Protein AF-A0A7W4E0E9-F1 (afdb_monomer)

Structure (mmCIF, N/CA/C/O backbone):
data_AF-A0A7W4E0E9-F1
#
_entry.id   AF-A0A7W4E0E9-F1
#
loop_
_atom_site.group_PDB
_atom_site.id
_atom_site.type_symbol
_atom_site.label_atom_id
_atom_site.label_alt_id
_atom_site.label_comp_id
_atom_site.label_asym_id
_atom_site.label_entity_id
_atom_site.label_seq_id
_atom_site.pdbx_PDB_ins_code
_atom_site.Cartn_x
_atom_site.Cartn_y
_atom_site.Cartn_z
_atom_site.occupancy
_atom_site.B_iso_or_equiv
_atom_site.auth_seq_id
_atom_site.auth_comp_id
_atom_site.auth_asym_id
_atom_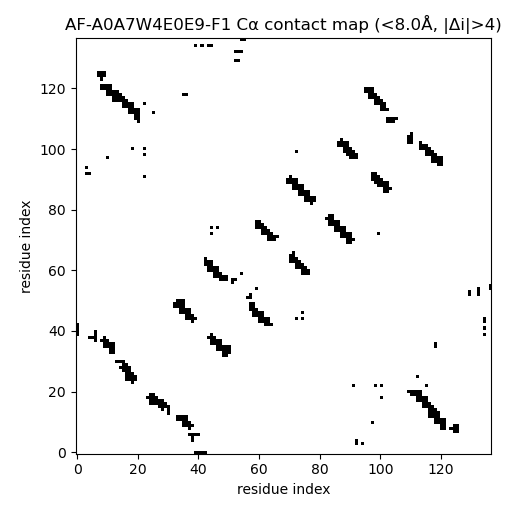site.auth_atom_id
_atom_site.pdbx_PDB_model_num
ATOM 1 N N . MET A 1 1 ? -11.026 -8.812 -3.693 1.00 88.19 1 MET A N 1
ATOM 2 C CA . MET A 1 1 ? -10.643 -7.574 -2.978 1.00 88.19 1 MET A CA 1
ATOM 3 C C . MET A 1 1 ? -11.835 -7.092 -2.145 1.00 88.19 1 MET A C 1
ATOM 5 O O . MET A 1 1 ? -12.952 -7.300 -2.615 1.00 88.19 1 MET A O 1
ATOM 9 N N . PRO A 1 2 ? -11.654 -6.531 -0.932 1.00 88.44 2 PRO A N 1
ATOM 10 C CA . PRO A 1 2 ? -12.729 -5.861 -0.188 1.00 88.44 2 PRO A CA 1
ATOM 11 C C . PRO A 1 2 ? -13.307 -4.683 -0.982 1.00 88.44 2 PRO A C 1
ATOM 13 O O . PRO A 1 2 ? -12.592 -4.089 -1.787 1.00 88.44 2 PRO A O 1
ATOM 16 N N . LYS A 1 3 ? -14.584 -4.343 -0.765 1.00 90.31 3 LYS A N 1
ATOM 17 C CA . LYS A 1 3 ? -15.264 -3.256 -1.504 1.00 90.31 3 LYS A CA 1
ATOM 18 C C . LYS A 1 3 ? -14.696 -1.875 -1.173 1.00 90.31 3 LYS A C 1
ATOM 20 O O . LYS A 1 3 ? -14.856 -0.943 -1.949 1.00 90.31 3 LYS A O 1
ATOM 25 N N . GLU A 1 4 ? -14.056 -1.762 -0.019 1.00 93.00 4 GLU A N 1
ATOM 26 C CA . GLU A 1 4 ? -13.428 -0.560 0.513 1.00 93.00 4 GLU A CA 1
ATOM 27 C C . GLU A 1 4 ? -12.123 -0.210 -0.226 1.00 93.00 4 GLU A C 1
ATOM 29 O O . GLU A 1 4 ? -11.665 0.927 -0.159 1.00 93.00 4 GLU A O 1
ATOM 34 N N . ILE A 1 5 ? -11.524 -1.169 -0.946 1.00 95.75 5 ILE A N 1
ATOM 35 C CA . ILE A 1 5 ? -10.318 -0.958 -1.755 1.00 95.75 5 ILE A CA 1
ATOM 36 C C . ILE A 1 5 ? -10.715 -0.940 -3.232 1.00 95.75 5 ILE A C 1
ATOM 38 O O . ILE A 1 5 ? -11.091 -1.964 -3.804 1.00 95.75 5 ILE A O 1
ATOM 42 N N . ASP A 1 6 ? -10.598 0.226 -3.859 1.00 96.00 6 ASP A N 1
ATOM 43 C CA . ASP A 1 6 ? -10.942 0.434 -5.261 1.00 96.00 6 ASP A CA 1
ATOM 44 C C . ASP A 1 6 ? -9.716 0.209 -6.148 1.00 96.00 6 ASP A C 1
ATOM 46 O O . ASP A 1 6 ? -8.772 0.999 -6.164 1.00 96.00 6 ASP A O 1
ATOM 50 N N . THR A 1 7 ? -9.737 -0.877 -6.916 1.00 95.19 7 THR A N 1
ATOM 51 C CA . THR A 1 7 ? -8.619 -1.282 -7.780 1.00 95.19 7 THR A CA 1
ATOM 52 C C . THR A 1 7 ? -8.459 -0.412 -9.029 1.00 95.19 7 THR A C 1
ATOM 54 O O . THR A 1 7 ? -7.528 -0.630 -9.799 1.00 95.19 7 THR A O 1
ATOM 57 N N . ASN A 1 8 ? -9.363 0.546 -9.266 1.00 95.50 8 ASN A N 1
ATOM 58 C CA . ASN A 1 8 ? -9.267 1.485 -10.388 1.00 95.50 8 ASN A CA 1
ATOM 59 C C . ASN A 1 8 ? -8.488 2.758 -10.036 1.00 95.50 8 ASN A C 1
ATOM 61 O O . ASN A 1 8 ? -8.349 3.629 -10.891 1.00 95.50 8 ASN A O 1
ATOM 65 N N . TYR A 1 9 ? -8.007 2.883 -8.798 1.00 96.12 9 TYR A N 1
ATOM 66 C CA . TYR A 1 9 ? -7.293 4.058 -8.311 1.00 96.12 9 TYR A CA 1
ATOM 67 C C . TYR A 1 9 ? -5.914 3.689 -7.773 1.00 96.12 9 TYR A C 1
ATOM 69 O O . TYR A 1 9 ? -5.670 2.577 -7.297 1.00 96.12 9 TYR A O 1
ATOM 77 N N . ILE A 1 10 ? -5.015 4.664 -7.839 1.00 95.25 10 ILE A N 1
ATOM 78 C CA . ILE A 1 10 ? -3.748 4.648 -7.112 1.00 95.25 10 ILE A CA 1
ATOM 79 C C . ILE A 1 10 ? -3.986 5.295 -5.748 1.00 95.25 10 ILE A C 1
ATOM 81 O O . ILE A 1 10 ? -4.862 6.150 -5.607 1.00 95.25 10 ILE A O 1
ATOM 85 N N . TYR A 1 11 ? -3.218 4.895 -4.743 1.00 96.25 11 TYR A N 1
ATOM 86 C CA . TYR A 1 11 ? -3.213 5.561 -3.450 1.00 96.25 11 TYR A CA 1
ATOM 87 C C . TYR A 1 11 ? -1.846 6.205 -3.202 1.00 96.25 11 TYR A C 1
ATOM 89 O O . TYR A 1 11 ? -0.817 5.527 -3.265 1.00 96.25 11 TYR A O 1
ATOM 97 N N . ASP A 1 12 ? -1.849 7.501 -2.910 1.00 95.12 12 ASP A N 1
ATOM 98 C CA . ASP A 1 12 ? -0.677 8.355 -2.726 1.00 95.12 12 ASP A CA 1
ATOM 99 C C . ASP A 1 12 ? -0.208 8.313 -1.272 1.00 95.12 12 ASP A C 1
ATOM 101 O O . ASP A 1 12 ? -1.015 8.482 -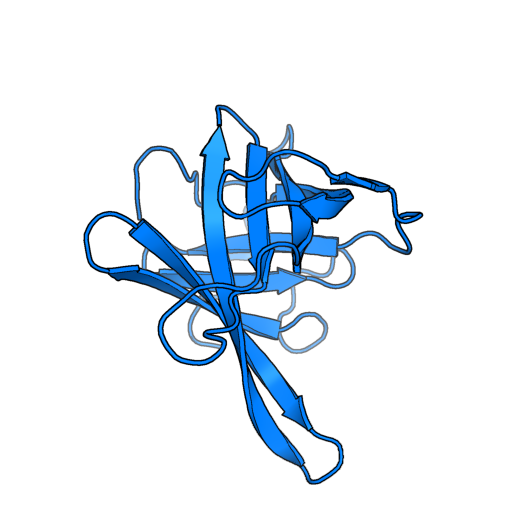0.358 1.00 95.12 12 ASP A O 1
ATOM 105 N N . LEU A 1 13 ? 1.087 8.120 -1.023 1.00 94.12 13 LEU A N 1
ATOM 106 C CA . LEU A 1 13 ? 1.643 8.204 0.326 1.00 94.12 13 LEU A CA 1
ATOM 107 C C . LEU A 1 13 ? 1.570 9.652 0.829 1.00 94.12 13 LEU A C 1
ATOM 109 O O . LEU A 1 13 ? 2.299 10.520 0.354 1.00 94.12 13 LEU A O 1
ATOM 113 N N . VAL A 1 14 ? 0.733 9.894 1.836 1.00 93.50 14 VAL A N 1
ATOM 114 C CA . VAL A 1 14 ? 0.515 11.227 2.422 1.00 93.50 14 VAL A CA 1
ATOM 115 C C . VAL A 1 14 ? 1.170 11.396 3.791 1.00 93.50 14 VAL A C 1
ATOM 117 O O . VAL A 1 14 ? 1.421 12.522 4.214 1.00 93.50 14 VAL A O 1
ATOM 120 N N . ALA A 1 15 ? 1.473 10.301 4.496 1.00 91.94 15 ALA A N 1
ATOM 121 C CA . ALA A 1 15 ? 2.180 10.366 5.772 1.00 91.94 15 ALA A CA 1
ATOM 122 C C . ALA A 1 15 ? 2.994 9.103 6.073 1.00 91.94 15 ALA A C 1
ATOM 124 O O . ALA A 1 15 ? 2.608 7.982 5.737 1.00 91.94 15 ALA A O 1
ATOM 125 N N . VAL A 1 16 ? 4.100 9.301 6.792 1.00 91.88 16 VAL A N 1
ATOM 126 C CA . VAL A 1 16 ? 4.908 8.245 7.409 1.00 91.88 16 VAL A CA 1
ATOM 127 C C . VAL A 1 16 ? 5.089 8.583 8.886 1.00 91.88 16 VAL A C 1
ATOM 129 O O . VAL A 1 16 ? 5.137 9.748 9.294 1.00 91.88 16 VAL A O 1
ATOM 132 N N . GLY A 1 17 ? 5.150 7.563 9.726 1.00 91.25 17 GLY A N 1
ATOM 133 C CA . GLY A 1 17 ? 5.391 7.736 11.149 1.00 91.25 17 GLY A CA 1
ATOM 134 C C . GLY A 1 17 ? 5.389 6.410 11.876 1.00 91.25 17 GLY A C 1
ATOM 135 O O . GLY A 1 17 ? 5.552 5.354 11.271 1.00 91.25 17 GLY A O 1
ATOM 136 N N . TYR A 1 18 ? 5.176 6.467 13.179 1.00 91.38 18 TYR A N 1
ATOM 137 C CA . TYR A 1 18 ? 4.950 5.290 13.999 1.00 91.38 18 TYR A CA 1
ATOM 138 C C . TYR A 1 18 ? 3.503 5.266 14.478 1.00 91.38 18 TYR A C 1
ATOM 140 O O . TYR A 1 18 ? 2.885 6.316 14.678 1.00 91.38 18 TYR A O 1
ATOM 148 N N . CYS A 1 19 ? 2.963 4.063 14.636 1.00 92.06 19 CYS A N 1
ATOM 149 C CA . CYS A 1 19 ? 1.656 3.858 15.238 1.00 92.06 19 CYS A CA 1
ATOM 150 C C . CYS A 1 19 ? 1.627 2.616 16.127 1.00 92.06 19 CYS A C 1
ATOM 152 O O . CYS A 1 19 ? 2.437 1.685 15.977 1.00 92.06 19 CYS A O 1
ATOM 154 N N . ASP A 1 20 ? 0.661 2.600 17.034 1.00 91.31 20 ASP A N 1
ATOM 155 C CA . ASP A 1 20 ? 0.387 1.458 17.886 1.00 91.31 20 ASP A CA 1
ATOM 156 C C . ASP A 1 20 ? -0.328 0.321 17.121 1.00 91.31 20 ASP A C 1
ATOM 158 O O . ASP A 1 20 ? -0.513 0.356 15.902 1.00 91.31 20 ASP A O 1
ATOM 162 N N . LYS A 1 21 ? -0.724 -0.741 17.826 1.00 89.31 21 LYS A N 1
ATOM 163 C CA . LYS A 1 21 ? -1.458 -1.878 17.235 1.00 89.31 21 LYS A CA 1
ATOM 164 C C . LYS A 1 21 ? -2.858 -1.524 16.700 1.00 89.31 21 LYS A C 1
ATOM 166 O O . LYS A 1 21 ? -3.401 -2.300 15.913 1.00 89.31 21 LYS A O 1
ATOM 171 N N . ASN A 1 22 ? -3.429 -0.402 17.132 1.00 90.69 22 ASN A N 1
ATOM 172 C CA . ASN A 1 22 ? -4.746 0.099 16.746 1.00 90.69 22 ASN A CA 1
ATOM 173 C C . ASN A 1 22 ? -4.665 1.153 15.626 1.00 90.69 22 ASN A C 1
ATOM 175 O O . ASN A 1 22 ? -5.700 1.676 15.214 1.00 90.69 22 ASN A O 1
ATOM 179 N N . PHE A 1 23 ? -3.460 1.400 15.092 1.00 92.25 23 PHE A N 1
ATOM 180 C CA . PHE A 1 23 ? -3.149 2.448 14.115 1.00 92.25 23 PHE A CA 1
ATOM 181 C C . PHE A 1 23 ? -3.220 3.875 14.682 1.00 92.25 23 PHE A C 1
ATOM 183 O O . PHE A 1 23 ? -3.242 4.840 13.917 1.00 92.25 23 PHE A O 1
ATOM 190 N N . GLU A 1 24 ? -3.183 4.035 16.005 1.00 91.62 24 GLU A N 1
ATOM 191 C CA . GLU A 1 24 ? -3.072 5.347 16.637 1.00 91.62 24 GLU A CA 1
ATOM 192 C C . GLU A 1 24 ? -1.648 5.875 16.478 1.00 91.62 24 GLU A C 1
ATOM 194 O O . GLU A 1 24 ? -0.666 5.186 16.771 1.00 91.62 24 GLU A O 1
ATOM 199 N N . ARG A 1 25 ? -1.522 7.098 15.961 1.00 89.31 25 ARG A N 1
ATOM 200 C CA . ARG A 1 25 ? -0.230 7.700 15.627 1.00 89.31 25 ARG A CA 1
ATOM 201 C C . ARG A 1 25 ? 0.523 8.072 16.902 1.00 89.31 25 ARG A C 1
ATOM 203 O O . ARG A 1 25 ? 0.013 8.813 17.733 1.00 89.31 25 ARG A O 1
ATOM 210 N N . THR A 1 26 ? 1.755 7.592 17.024 1.00 88.50 26 THR A N 1
ATOM 211 C CA . THR A 1 26 ? 2.601 7.803 18.208 1.00 88.50 26 THR A CA 1
ATOM 212 C C . THR A 1 26 ? 3.727 8.796 17.946 1.00 88.50 26 THR A C 1
ATOM 214 O O . THR A 1 26 ? 4.077 9.575 18.829 1.00 88.50 26 THR A O 1
ATOM 217 N N . ARG A 1 27 ? 4.306 8.784 16.737 1.00 85.12 27 ARG A N 1
ATOM 218 C CA . ARG A 1 27 ? 5.396 9.685 16.328 1.00 85.12 27 ARG A CA 1
ATOM 219 C C . ARG A 1 27 ? 5.297 10.037 14.851 1.00 85.12 27 ARG A C 1
ATOM 221 O O . ARG A 1 27 ? 4.933 9.195 14.027 1.00 85.12 27 ARG A O 1
ATOM 228 N N . GLU A 1 28 ? 5.666 11.264 14.508 1.00 82.00 28 GLU A N 1
ATOM 229 C CA . GLU A 1 28 ? 5.802 11.684 13.115 1.00 82.00 28 GLU A CA 1
ATOM 230 C C . GLU A 1 28 ? 7.180 11.321 12.555 1.00 82.00 28 GLU A C 1
ATOM 232 O O . GLU A 1 28 ? 8.174 11.252 13.279 1.00 82.00 28 GLU A O 1
ATOM 237 N N . SER A 1 29 ? 7.236 11.090 11.247 1.00 80.69 29 SER A N 1
ATOM 238 C CA . SER A 1 29 ? 8.478 10.984 10.493 1.00 80.69 29 SER A CA 1
ATOM 239 C C . SER A 1 29 ? 8.345 11.869 9.253 1.00 80.69 29 SER A C 1
ATOM 241 O O . SER A 1 29 ? 7.285 11.847 8.621 1.00 80.69 29 SER A O 1
ATOM 243 N N . PRO A 1 30 ? 9.367 12.670 8.905 1.00 72.06 30 PRO A N 1
ATOM 244 C CA . PRO A 1 30 ? 9.325 13.455 7.681 1.00 72.06 30 PRO A CA 1
ATOM 245 C C . PRO A 1 30 ? 9.188 12.516 6.477 1.00 72.06 30 PRO A C 1
ATOM 247 O O . PRO A 1 30 ? 9.941 11.551 6.334 1.00 72.06 30 PRO A O 1
ATOM 250 N N . VAL A 1 31 ? 8.200 12.786 5.624 1.00 64.56 31 VAL A N 1
ATOM 251 C CA . VAL A 1 31 ? 7.965 12.006 4.406 1.00 64.56 31 VAL A CA 1
ATOM 252 C C . VAL A 1 31 ? 9.070 12.330 3.406 1.00 64.56 31 VAL A C 1
ATOM 254 O O . VAL A 1 31 ? 9.238 13.480 3.009 1.00 64.56 31 VAL A O 1
ATOM 257 N N . LEU A 1 32 ? 9.828 11.318 2.990 1.00 56.66 32 LEU A N 1
ATOM 258 C CA . LEU A 1 32 ? 10.828 11.445 1.933 1.00 56.66 32 LEU A CA 1
ATOM 259 C C . LEU A 1 32 ? 10.332 10.695 0.697 1.00 56.66 32 LEU A C 1
ATOM 261 O O . LEU A 1 32 ? 10.485 9.483 0.634 1.00 56.66 32 LEU A O 1
ATOM 265 N N . GLY A 1 33 ? 9.769 11.411 -0.280 1.00 65.00 33 GLY A N 1
ATOM 266 C CA . GLY A 1 33 ? 9.477 10.889 -1.623 1.00 65.00 33 GLY A CA 1
ATOM 267 C C . GLY A 1 33 ? 8.008 10.556 -1.911 1.00 65.00 33 GLY A C 1
ATOM 268 O O . GLY A 1 33 ? 7.210 10.319 -1.007 1.00 65.00 33 GLY A O 1
ATOM 269 N N . ALA A 1 34 ? 7.667 10.548 -3.203 1.00 64.69 34 ALA A N 1
ATOM 270 C CA . ALA A 1 34 ? 6.342 10.205 -3.709 1.00 64.69 34 ALA A CA 1
ATOM 271 C C . ALA A 1 34 ? 6.238 8.690 -3.925 1.00 64.69 34 ALA A C 1
ATOM 273 O O . ALA A 1 34 ? 6.651 8.172 -4.960 1.00 64.69 34 ALA A O 1
ATOM 274 N N . TYR A 1 35 ? 5.706 7.985 -2.930 1.00 89.31 35 TYR A N 1
ATOM 275 C CA . TYR A 1 35 ? 5.410 6.559 -3.035 1.00 89.31 35 TYR A CA 1
ATOM 276 C C . TYR A 1 35 ? 3.923 6.345 -3.265 1.00 89.31 35 TYR A C 1
ATOM 278 O O . TYR A 1 35 ? 3.095 7.060 -2.709 1.00 89.31 35 TYR A O 1
ATOM 286 N N . TYR A 1 36 ? 3.592 5.315 -4.031 1.00 93.88 36 TYR A N 1
ATOM 287 C CA . TYR A 1 36 ? 2.215 4.971 -4.338 1.00 93.88 36 TYR A CA 1
ATOM 288 C C . TYR A 1 36 ? 1.958 3.486 -4.128 1.00 93.88 36 TYR A C 1
ATOM 290 O O . TYR A 1 36 ? 2.881 2.666 -4.167 1.00 93.88 36 TYR A O 1
ATOM 298 N N . ILE A 1 37 ? 0.694 3.127 -3.943 1.00 95.06 37 ILE A N 1
ATOM 299 C CA . ILE A 1 37 ? 0.255 1.735 -3.906 1.00 95.06 37 ILE A CA 1
ATOM 300 C C . ILE A 1 37 ? -0.944 1.527 -4.829 1.00 95.06 37 ILE A C 1
ATOM 302 O O . ILE A 1 37 ? -1.853 2.351 -4.899 1.00 95.06 37 ILE A O 1
ATOM 306 N N . GLN A 1 38 ? -0.924 0.412 -5.551 1.00 95.19 38 GLN A N 1
ATOM 307 C CA . GLN A 1 38 ? -1.988 -0.028 -6.445 1.00 95.19 38 GLN A CA 1
ATOM 308 C C . GLN A 1 38 ? -2.401 -1.452 -6.072 1.00 95.19 38 GLN A C 1
ATOM 310 O O . GLN A 1 38 ? -1.549 -2.313 -5.837 1.00 95.19 38 GLN A O 1
ATOM 315 N N . PHE A 1 39 ? -3.707 -1.704 -6.064 1.00 95.50 39 PHE A N 1
ATOM 316 C CA . PHE A 1 39 ? -4.292 -3.015 -5.801 1.00 95.50 39 PHE A CA 1
ATOM 317 C C . PHE A 1 39 ? -4.894 -3.597 -7.075 1.00 95.50 39 PHE A C 1
ATOM 319 O O . PHE A 1 39 ? -5.516 -2.883 -7.857 1.00 95.50 39 PHE A O 1
ATOM 326 N N . TYR A 1 40 ? -4.753 -4.907 -7.250 1.00 94.31 40 TYR A N 1
ATOM 327 C CA . TYR A 1 40 ? -5.332 -5.650 -8.364 1.00 94.31 40 TYR A CA 1
ATOM 328 C C . TYR A 1 40 ? -6.395 -6.626 -7.852 1.00 94.31 40 TYR A C 1
ATOM 330 O O . TYR A 1 40 ? -6.311 -7.142 -6.737 1.00 94.31 40 TYR A O 1
ATOM 338 N N . ASN A 1 41 ? -7.402 -6.924 -8.678 1.00 92.50 41 ASN A N 1
ATOM 339 C CA . ASN A 1 41 ? -8.534 -7.774 -8.283 1.00 92.50 41 ASN A CA 1
ATOM 340 C C . ASN A 1 41 ? -8.130 -9.190 -7.841 1.00 92.50 41 ASN A C 1
ATOM 342 O O . ASN A 1 41 ? -8.802 -9.778 -6.991 1.00 92.50 41 ASN A O 1
ATOM 346 N N . ASN A 1 42 ? -7.016 -9.703 -8.367 1.00 92.62 42 ASN A N 1
ATOM 347 C CA . ASN A 1 42 ? -6.450 -11.007 -8.018 1.00 92.62 42 ASN A CA 1
ATOM 348 C C . ASN A 1 42 ? -5.688 -11.020 -6.676 1.00 92.62 42 ASN A C 1
ATOM 350 O O . ASN A 1 42 ? -5.139 -12.051 -6.304 1.00 92.62 42 ASN A O 1
ATOM 354 N N . GLY A 1 43 ? -5.643 -9.899 -5.949 1.00 94.25 43 GLY A N 1
ATOM 355 C CA . GLY A 1 43 ? -4.913 -9.781 -4.687 1.00 94.25 43 GLY A CA 1
ATOM 356 C C . GLY A 1 43 ? -3.451 -9.369 -4.849 1.00 94.25 43 GLY A C 1
ATOM 357 O O . GLY A 1 43 ? -2.789 -9.142 -3.841 1.00 94.25 43 GLY A O 1
ATOM 358 N N . ALA A 1 44 ? -2.937 -9.212 -6.071 1.00 95.31 44 ALA A N 1
ATOM 359 C CA . ALA A 1 44 ? -1.623 -8.613 -6.258 1.00 95.31 44 ALA A CA 1
ATOM 360 C C . ALA A 1 44 ? -1.635 -7.144 -5.814 1.00 95.31 44 ALA A C 1
ATOM 362 O O . ALA A 1 44 ? -2.641 -6.432 -5.918 1.00 95.31 44 ALA A O 1
ATOM 363 N N . VAL A 1 45 ? -0.490 -6.693 -5.321 1.00 95.75 45 VAL A N 1
ATOM 364 C CA . VAL A 1 45 ? -0.260 -5.322 -4.878 1.00 95.75 45 VAL A CA 1
ATOM 365 C C . VAL A 1 45 ? 1.021 -4.826 -5.522 1.00 95.75 45 VAL A C 1
ATOM 367 O O . VAL A 1 45 ? 2.019 -5.546 -5.573 1.00 95.75 45 VAL A O 1
ATOM 370 N N . ARG A 1 46 ? 1.015 -3.582 -5.990 1.00 94.19 46 ARG A N 1
ATOM 371 C CA . ARG A 1 46 ? 2.208 -2.922 -6.513 1.00 94.19 46 ARG A CA 1
ATOM 372 C C . ARG A 1 46 ? 2.537 -1.706 -5.666 1.00 94.19 46 ARG A C 1
ATOM 374 O O . ARG A 1 46 ? 1.710 -0.818 -5.501 1.00 94.19 46 ARG A O 1
ATOM 381 N N . PHE A 1 47 ? 3.763 -1.673 -5.160 1.00 93.88 47 PHE A N 1
ATOM 382 C CA . PHE A 1 47 ? 4.350 -0.521 -4.483 1.00 93.88 47 PHE A CA 1
ATOM 383 C C . PHE A 1 47 ? 5.174 0.252 -5.501 1.00 93.88 47 PHE A C 1
ATOM 385 O O . PHE A 1 47 ? 6.124 -0.307 -6.032 1.00 93.88 47 PHE A O 1
ATOM 392 N N . ILE A 1 48 ? 4.839 1.501 -5.785 1.00 92.38 48 ILE A N 1
ATOM 393 C CA . ILE A 1 48 ? 5.419 2.300 -6.868 1.00 92.38 48 ILE A CA 1
ATOM 394 C C . ILE A 1 48 ? 6.293 3.396 -6.240 1.00 92.38 48 ILE A C 1
ATOM 396 O O . ILE A 1 48 ? 5.819 4.147 -5.393 1.00 92.38 48 ILE A O 1
ATOM 400 N N . ASN A 1 49 ? 7.574 3.478 -6.619 1.00 85.94 49 ASN A N 1
ATOM 401 C CA . ASN A 1 49 ? 8.541 4.399 -5.989 1.00 85.94 49 ASN A CA 1
ATOM 402 C C . ASN A 1 49 ? 8.480 5.835 -6.538 1.00 85.94 49 ASN A C 1
ATOM 404 O O . ASN A 1 49 ? 8.963 6.762 -5.901 1.00 85.94 49 ASN A O 1
ATOM 408 N N . TYR A 1 50 ? 7.981 5.977 -7.760 1.00 85.62 50 TYR A N 1
ATOM 409 C CA . TYR A 1 50 ? 7.701 7.211 -8.491 1.00 85.62 50 TYR A CA 1
ATOM 410 C C . TYR A 1 50 ? 6.728 6.831 -9.609 1.00 85.62 50 TYR A C 1
ATOM 412 O O . TYR A 1 50 ? 6.758 5.676 -10.044 1.00 85.62 50 TYR A O 1
ATOM 420 N N . LEU A 1 51 ? 5.868 7.758 -10.041 1.00 86.50 51 LEU A N 1
ATOM 421 C CA . LEU A 1 51 ? 4.725 7.497 -10.926 1.00 86.50 51 LEU A CA 1
ATOM 422 C C . LEU A 1 51 ? 5.158 7.033 -12.338 1.00 86.50 51 LEU A C 1
ATOM 424 O O . LEU A 1 51 ? 5.169 7.795 -13.297 1.00 86.50 51 LEU A O 1
ATOM 428 N N . GLU A 1 52 ? 5.548 5.766 -12.447 1.00 90.12 52 GLU A N 1
ATOM 429 C CA . GLU A 1 52 ? 6.016 5.096 -13.659 1.00 90.12 52 GLU A CA 1
ATOM 430 C C . GLU A 1 52 ? 5.178 3.823 -13.860 1.00 90.12 52 GLU A C 1
ATOM 432 O O . GLU A 1 52 ? 5.278 2.880 -13.062 1.00 90.12 52 GLU A O 1
ATOM 437 N N . PRO A 1 53 ? 4.330 3.773 -14.901 1.00 87.62 53 PRO A N 1
ATOM 438 C CA . PRO A 1 53 ? 3.421 2.658 -15.125 1.00 87.62 53 PRO A CA 1
ATOM 439 C C . PRO A 1 53 ? 4.116 1.347 -15.452 1.00 87.62 53 PRO A C 1
ATOM 441 O O . PRO A 1 53 ? 3.544 0.299 -15.164 1.00 87.62 53 PRO A O 1
ATOM 444 N N . ASN A 1 54 ? 5.317 1.368 -16.031 1.00 90.19 54 ASN A N 1
ATOM 445 C CA . ASN A 1 54 ? 6.008 0.146 -16.409 1.00 90.19 54 ASN A CA 1
ATOM 446 C C . ASN A 1 54 ? 6.598 -0.553 -15.167 1.00 90.19 54 ASN A C 1
ATOM 448 O O . ASN A 1 54 ? 7.520 -0.017 -14.539 1.00 90.19 54 ASN A O 1
ATOM 452 N N . PRO A 1 55 ? 6.109 -1.752 -14.807 1.00 86.69 55 PRO A N 1
ATOM 453 C CA . PRO A 1 55 ? 6.563 -2.451 -13.614 1.00 86.69 55 PRO A CA 1
ATOM 454 C C . PRO A 1 55 ? 8.009 -2.953 -13.691 1.00 86.69 55 PRO A C 1
ATOM 456 O O . PRO A 1 55 ? 8.645 -3.093 -12.650 1.00 86.69 55 PRO A O 1
ATOM 459 N N . GLU A 1 56 ? 8.565 -3.120 -14.893 1.00 87.44 56 GLU A N 1
ATOM 460 C CA . GLU A 1 56 ? 9.984 -3.453 -15.094 1.00 87.44 56 GLU A CA 1
ATOM 461 C C . GLU A 1 56 ? 10.917 -2.276 -14.768 1.00 87.44 56 GLU A C 1
ATOM 463 O O . GLU A 1 56 ? 12.117 -2.456 -14.569 1.00 87.44 56 GLU A O 1
ATOM 468 N N . LYS A 1 57 ? 10.383 -1.048 -14.720 1.00 88.25 57 LYS A N 1
ATOM 469 C CA . LYS A 1 57 ? 11.158 0.170 -14.440 1.00 88.25 57 LYS A CA 1
ATOM 470 C C . LYS A 1 57 ? 11.021 0.658 -13.003 1.00 88.25 57 LYS A C 1
ATOM 472 O O . LYS A 1 57 ? 11.952 1.263 -12.470 1.00 88.25 57 LYS A O 1
ATOM 477 N N . SER A 1 58 ? 9.858 0.451 -12.387 1.00 86.88 58 SER A N 1
ATOM 478 C CA . SER A 1 58 ? 9.569 0.987 -11.059 1.00 86.88 58 SER A CA 1
ATOM 479 C C . SER A 1 58 ? 8.632 0.103 -10.254 1.00 86.88 58 SER A C 1
ATOM 481 O O . SER A 1 58 ? 7.552 -0.303 -10.701 1.00 86.88 58 SER A O 1
ATOM 483 N N . GLY A 1 59 ? 9.019 -0.065 -8.994 1.00 87.38 59 GLY A N 1
ATOM 484 C CA . GLY A 1 59 ? 8.180 -0.594 -7.944 1.00 87.38 59 GLY A CA 1
ATOM 485 C C . GLY A 1 59 ? 8.571 -1.980 -7.456 1.00 87.38 59 GLY A C 1
ATOM 486 O O . GLY A 1 59 ? 9.581 -2.550 -7.849 1.00 87.38 59 GLY A O 1
ATOM 487 N N . ASN A 1 60 ? 7.775 -2.493 -6.526 1.00 90.88 60 ASN A N 1
ATOM 488 C CA . ASN A 1 60 ? 7.913 -3.822 -5.950 1.00 90.88 60 ASN A CA 1
ATOM 489 C C . ASN A 1 60 ? 6.560 -4.528 -5.967 1.00 90.88 60 ASN A C 1
ATOM 491 O O . ASN A 1 60 ? 5.510 -3.883 -5.874 1.00 90.88 60 ASN A O 1
ATOM 495 N N . ARG A 1 61 ? 6.608 -5.856 -6.031 1.00 93.31 61 ARG A N 1
ATOM 496 C CA . ARG A 1 61 ? 5.430 -6.718 -5.936 1.00 93.31 61 ARG A CA 1
ATOM 497 C C . ARG A 1 61 ? 5.033 -6.925 -4.485 1.00 93.31 61 ARG A C 1
ATOM 499 O O . ARG A 1 61 ? 5.841 -6.796 -3.563 1.00 93.31 61 ARG A O 1
ATOM 506 N N . GLY A 1 62 ? 3.785 -7.299 -4.302 1.00 95.38 62 GLY A N 1
ATOM 507 C CA . GLY A 1 62 ? 3.257 -7.750 -3.040 1.00 95.38 62 GLY A CA 1
ATOM 508 C C . GLY A 1 62 ? 1.949 -8.497 -3.211 1.00 95.38 62 GLY A C 1
ATOM 509 O O . GLY A 1 62 ? 1.411 -8.601 -4.314 1.00 95.38 62 GLY A O 1
ATOM 510 N N . ALA A 1 63 ? 1.443 -9.006 -2.098 1.00 96.56 63 ALA A N 1
ATOM 511 C CA . ALA A 1 63 ? 0.207 -9.764 -2.046 1.00 96.56 63 ALA A CA 1
ATOM 512 C C . ALA A 1 63 ? -0.673 -9.270 -0.900 1.00 96.56 63 ALA A C 1
ATOM 514 O O . ALA A 1 63 ? -0.228 -9.170 0.242 1.00 96.56 63 ALA A O 1
ATOM 515 N N . PHE A 1 64 ? -1.929 -8.986 -1.214 1.00 97.50 64 PHE A N 1
ATOM 516 C CA . PHE A 1 64 ? -2.995 -8.725 -0.265 1.00 97.50 64 PHE A CA 1
ATOM 517 C C . PHE A 1 64 ? -3.679 -10.036 0.122 1.00 97.50 64 PHE A C 1
ATOM 519 O O . PHE A 1 64 ? -3.988 -10.867 -0.734 1.00 97.50 64 PHE A O 1
ATOM 526 N N . TYR A 1 65 ? -3.985 -10.195 1.406 1.00 96.19 65 TYR A N 1
ATOM 527 C CA . TYR A 1 65 ? -4.758 -11.329 1.902 1.00 96.19 65 TYR A CA 1
ATOM 528 C C . TYR A 1 65 ? -5.517 -10.984 3.184 1.00 96.19 65 TYR A C 1
ATOM 530 O O . TYR A 1 65 ? -5.208 -10.026 3.894 1.00 96.19 65 TYR A O 1
ATOM 538 N N . ILE A 1 66 ? -6.524 -11.801 3.490 1.00 95.38 66 ILE A N 1
ATOM 539 C CA . ILE A 1 66 ? -7.298 -11.725 4.729 1.00 95.38 66 ILE A CA 1
ATOM 540 C C . ILE A 1 66 ? -7.018 -12.985 5.537 1.00 95.38 66 ILE A C 1
ATOM 542 O O . ILE A 1 66 ? -7.119 -14.099 5.026 1.00 95.38 66 ILE A O 1
ATOM 546 N N . ARG A 1 67 ? -6.685 -12.814 6.815 1.00 92.88 67 ARG A N 1
ATOM 547 C CA . ARG A 1 67 ? -6.481 -13.917 7.756 1.00 92.88 67 ARG A CA 1
ATOM 548 C C . ARG A 1 67 ? -7.081 -13.547 9.101 1.00 92.88 67 ARG A C 1
ATOM 550 O O . ARG A 1 67 ? -6.715 -12.523 9.669 1.00 92.88 67 ARG A O 1
ATOM 557 N N . ASN A 1 68 ? -7.952 -14.401 9.638 1.00 92.12 68 ASN A N 1
ATOM 558 C CA . ASN A 1 68 ? -8.642 -14.168 10.913 1.00 92.12 68 ASN A CA 1
ATOM 559 C C . ASN A 1 68 ? -9.300 -12.776 10.957 1.00 92.12 68 ASN A C 1
ATOM 561 O O . ASN A 1 68 ? -9.006 -11.986 11.854 1.00 92.12 68 ASN A O 1
ATOM 565 N N . GLU A 1 69 ? -10.095 -12.463 9.925 1.00 92.31 69 GLU A N 1
ATOM 566 C CA . GLU A 1 69 ? -10.845 -11.198 9.773 1.00 92.31 69 GLU A CA 1
ATOM 567 C C . GLU A 1 69 ? -9.978 -9.929 9.702 1.00 92.31 69 GLU A C 1
ATOM 569 O O . GLU A 1 69 ? -10.482 -8.810 9.721 1.00 92.31 69 GLU A O 1
ATOM 574 N N . LYS A 1 70 ? -8.656 -10.083 9.590 1.00 92.69 70 LYS A N 1
ATOM 575 C CA . LYS A 1 70 ? -7.699 -8.980 9.505 1.00 92.69 70 LYS A CA 1
ATOM 576 C C . LYS A 1 70 ? -7.066 -8.947 8.127 1.00 92.69 70 LYS A C 1
ATOM 578 O O . LYS A 1 70 ? -6.746 -9.993 7.560 1.00 92.69 70 LYS A O 1
ATOM 583 N N . MET A 1 71 ? -6.883 -7.739 7.610 1.00 96.00 71 MET A N 1
ATOM 584 C CA . MET A 1 71 ? -6.271 -7.496 6.311 1.00 96.00 71 MET A CA 1
ATOM 585 C C . MET A 1 71 ? -4.758 -7.356 6.443 1.00 96.00 71 MET A C 1
ATOM 587 O O . MET A 1 71 ? -4.248 -6.729 7.379 1.00 96.00 71 MET A O 1
ATOM 591 N N . PHE A 1 72 ? -4.049 -7.927 5.480 1.00 96.25 72 PHE A N 1
ATOM 592 C CA . PHE A 1 72 ? -2.598 -7.915 5.419 1.00 96.25 72 PHE A CA 1
ATOM 593 C C . PHE A 1 72 ? -2.119 -7.636 4.003 1.00 96.25 72 PHE A C 1
ATOM 595 O O . PHE A 1 72 ? -2.806 -7.935 3.024 1.00 96.25 72 PHE A O 1
ATOM 602 N N . VAL A 1 73 ? -0.913 -7.085 3.919 1.00 97.19 73 VAL A N 1
ATOM 603 C CA . VAL A 1 73 ? -0.153 -6.971 2.680 1.00 97.19 73 VAL A CA 1
ATOM 604 C C . VAL A 1 73 ? 1.272 -7.423 2.942 1.00 97.19 73 VAL A C 1
ATOM 606 O O . VAL A 1 73 ? 1.922 -6.917 3.851 1.00 97.19 73 VAL A O 1
ATOM 609 N N . ASP A 1 74 ? 1.775 -8.319 2.111 1.00 96.19 74 ASP A N 1
ATOM 610 C CA . ASP A 1 74 ? 3.182 -8.696 2.090 1.00 96.19 74 ASP A CA 1
ATOM 611 C C . ASP A 1 74 ? 3.860 -7.970 0.930 1.00 96.19 74 ASP A C 1
ATOM 613 O O . ASP A 1 74 ? 3.450 -8.131 -0.216 1.00 96.19 74 ASP A O 1
ATOM 617 N N . LYS A 1 75 ? 4.888 -7.163 1.206 1.00 94.81 75 LYS A N 1
ATOM 618 C CA . LYS A 1 75 ? 5.759 -6.591 0.169 1.00 94.81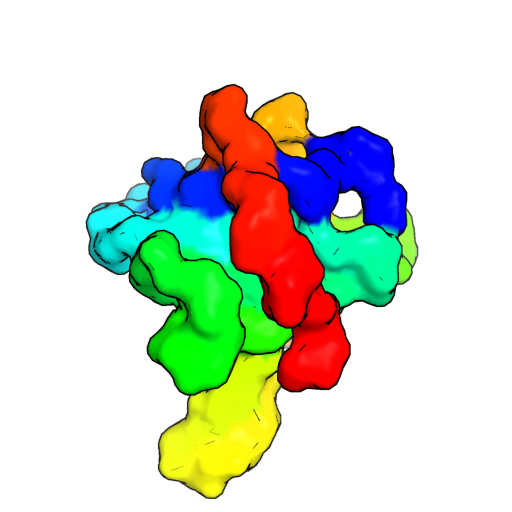 75 LYS A CA 1
ATOM 619 C C . LYS A 1 75 ? 6.940 -7.522 -0.060 1.00 94.81 75 LYS A C 1
ATOM 621 O O . LYS A 1 75 ? 7.637 -7.875 0.892 1.00 94.81 75 LYS A O 1
ATOM 626 N N . PHE A 1 76 ? 7.206 -7.852 -1.314 1.00 93.38 76 PHE A N 1
ATOM 627 C CA . PHE A 1 76 ? 8.365 -8.637 -1.711 1.00 93.38 76 PHE A CA 1
ATOM 628 C C . PHE A 1 76 ? 9.542 -7.713 -2.011 1.00 93.38 76 PHE A C 1
ATOM 630 O O . PHE A 1 76 ? 9.385 -6.658 -2.629 1.00 93.38 76 PHE A O 1
ATOM 637 N N . GLY A 1 77 ? 10.723 -8.096 -1.548 1.00 89.81 77 GLY A N 1
ATOM 638 C CA . GLY A 1 77 ? 11.964 -7.388 -1.820 1.00 89.81 77 GLY A CA 1
ATOM 639 C C . GLY A 1 77 ? 13.156 -8.333 -1.828 1.00 89.81 77 GLY A C 1
ATOM 640 O O . GLY A 1 77 ? 13.010 -9.553 -1.740 1.00 89.81 77 GLY A O 1
ATOM 641 N N . LEU A 1 78 ? 14.343 -7.744 -1.907 1.00 88.56 78 LEU A N 1
ATOM 642 C CA . LEU A 1 78 ? 15.617 -8.450 -1.867 1.00 88.56 78 LEU A CA 1
ATOM 643 C C . LEU A 1 78 ? 16.476 -7.896 -0.733 1.00 88.56 78 LEU A C 1
ATOM 645 O O . LEU A 1 78 ? 16.498 -6.686 -0.493 1.00 88.56 78 LEU A O 1
ATOM 649 N N . SER A 1 79 ? 17.194 -8.776 -0.050 1.00 88.12 79 SER A N 1
ATOM 650 C CA . SER A 1 79 ? 18.300 -8.398 0.832 1.00 88.12 79 SER A CA 1
ATOM 651 C C . SER A 1 79 ? 19.601 -8.230 0.045 1.00 88.12 79 SER A C 1
ATOM 653 O O . SER A 1 79 ? 19.707 -8.604 -1.124 1.00 88.12 79 SER A O 1
ATOM 655 N N . SER A 1 80 ? 20.625 -7.669 0.694 1.00 89.00 80 SER A N 1
ATOM 656 C CA . SER A 1 80 ? 21.933 -7.410 0.075 1.00 89.00 80 SER A CA 1
ATOM 657 C C . SER A 1 80 ? 22.638 -8.673 -0.437 1.00 89.00 80 SER A C 1
ATOM 659 O O . SER A 1 80 ? 23.452 -8.589 -1.352 1.00 89.00 80 SER A O 1
ATOM 661 N N . ASP A 1 81 ? 22.315 -9.841 0.122 1.00 92.94 81 ASP A N 1
ATOM 662 C CA . ASP A 1 81 ? 22.805 -11.153 -0.322 1.00 92.94 81 ASP A CA 1
ATOM 663 C C . ASP A 1 81 ? 21.971 -11.768 -1.463 1.00 92.94 81 ASP A C 1
ATOM 665 O O . ASP A 1 81 ? 22.225 -12.899 -1.873 1.00 92.94 81 ASP A O 1
ATOM 669 N N . ARG A 1 82 ? 21.006 -11.011 -2.004 1.00 88.25 82 ARG A N 1
ATOM 670 C CA . ARG A 1 82 ? 20.063 -11.403 -3.065 1.00 88.25 82 ARG A CA 1
ATOM 671 C C . ARG A 1 82 ? 19.039 -12.462 -2.659 1.00 88.25 82 ARG A C 1
ATOM 673 O O . ARG A 1 82 ? 18.323 -12.956 -3.531 1.00 88.25 82 ARG A O 1
ATOM 680 N N . SER A 1 83 ? 18.928 -12.805 -1.376 1.00 92.38 83 SER A N 1
ATOM 681 C CA . SER A 1 83 ? 17.816 -13.636 -0.922 1.00 92.38 83 SER A CA 1
ATOM 682 C C . SER A 1 83 ? 16.501 -12.845 -0.914 1.00 92.38 83 SER A C 1
ATOM 684 O O . SER A 1 83 ? 16.472 -11.613 -0.819 1.00 92.38 83 SER A O 1
ATOM 686 N N . GLY A 1 84 ? 15.392 -13.561 -1.100 1.00 90.50 84 GLY A N 1
ATOM 687 C CA . GLY A 1 84 ? 14.059 -12.972 -1.061 1.00 90.50 84 GLY A CA 1
ATOM 688 C C . GLY A 1 84 ? 13.670 -12.614 0.369 1.00 90.50 84 GLY A C 1
ATOM 689 O O . GLY A 1 84 ? 13.772 -13.445 1.271 1.00 90.50 84 GLY A O 1
ATOM 690 N N . ILE A 1 85 ? 13.179 -11.393 0.568 1.00 92.31 85 ILE A N 1
ATOM 691 C CA . ILE A 1 85 ? 12.646 -10.932 1.851 1.00 92.31 85 ILE A CA 1
ATOM 692 C C . ILE A 1 85 ? 11.182 -10.528 1.699 1.00 92.31 85 ILE A C 1
ATOM 694 O O . ILE A 1 85 ? 10.783 -9.892 0.722 1.00 92.31 85 ILE A O 1
ATOM 698 N N . ILE A 1 86 ? 10.381 -10.895 2.696 1.00 93.31 86 ILE A N 1
ATOM 699 C CA . ILE A 1 86 ? 8.990 -10.472 2.818 1.00 93.31 86 ILE A CA 1
ATOM 700 C C . ILE A 1 86 ? 8.910 -9.438 3.935 1.00 93.31 86 ILE A C 1
ATOM 702 O O . ILE A 1 86 ? 9.332 -9.690 5.066 1.00 93.31 86 ILE A O 1
ATOM 706 N N . TYR A 1 87 ? 8.345 -8.277 3.620 1.00 92.06 87 TYR A N 1
ATOM 707 C CA . TYR A 1 87 ? 7.973 -7.267 4.599 1.00 92.06 87 TYR A CA 1
ATOM 708 C C . TYR A 1 87 ? 6.458 -7.342 4.811 1.00 92.06 87 TYR A C 1
ATOM 710 O O . TYR A 1 87 ? 5.710 -6.834 3.974 1.00 92.06 87 TYR A O 1
ATOM 718 N N . PRO A 1 88 ? 5.988 -7.991 5.888 1.00 93.75 88 PRO A N 1
ATOM 719 C CA . PRO A 1 88 ? 4.565 -8.098 6.160 1.00 93.75 88 PRO A CA 1
ATOM 720 C C . PRO A 1 88 ? 4.028 -6.814 6.801 1.00 93.75 88 PRO A C 1
ATOM 722 O O . PRO A 1 88 ? 4.668 -6.198 7.663 1.00 93.75 88 PRO A O 1
ATOM 725 N N . TYR A 1 89 ? 2.814 -6.439 6.416 1.00 95.19 89 TYR A N 1
ATOM 726 C CA . TYR A 1 89 ? 2.081 -5.286 6.920 1.00 95.19 89 TYR A CA 1
ATOM 727 C C . TYR A 1 89 ? 0.668 -5.691 7.322 1.00 95.19 89 TYR A C 1
ATOM 729 O O . TYR A 1 89 ? 0.008 -6.464 6.631 1.00 95.19 89 TYR A O 1
ATOM 737 N N . ARG A 1 90 ? 0.174 -5.119 8.420 1.00 95.38 90 ARG A N 1
ATOM 738 C CA . ARG A 1 90 ? -1.264 -5.045 8.674 1.00 95.38 90 ARG A CA 1
ATOM 739 C C . ARG A 1 90 ? -1.850 -3.876 7.906 1.00 95.38 90 ARG A C 1
ATOM 741 O O . ARG A 1 90 ? -1.255 -2.798 7.887 1.00 95.38 90 ARG A O 1
ATOM 748 N N . LEU A 1 91 ? -3.032 -4.099 7.349 1.00 96.12 91 LEU A N 1
ATOM 749 C CA . LEU A 1 91 ? -3.782 -3.114 6.590 1.00 96.12 91 LEU A CA 1
ATOM 750 C C . LEU A 1 91 ? -5.071 -2.739 7.330 1.00 96.12 91 LEU A C 1
ATOM 752 O O . LEU A 1 91 ? -5.774 -3.606 7.853 1.00 96.12 91 LEU A O 1
ATOM 756 N N . LYS A 1 92 ? -5.383 -1.445 7.350 1.00 96.25 92 LYS A N 1
ATOM 757 C CA . LYS A 1 92 ? -6.677 -0.892 7.770 1.00 96.25 92 LYS A CA 1
ATOM 758 C C . LYS A 1 92 ? -7.145 0.102 6.708 1.00 96.25 92 LYS A C 1
ATOM 760 O O . LYS A 1 92 ? -6.319 0.833 6.168 1.00 96.25 92 LYS A O 1
ATOM 765 N N . VAL A 1 93 ? -8.441 0.111 6.410 1.00 96.62 93 VAL A N 1
ATOM 766 C CA . VAL A 1 93 ? -9.062 1.073 5.488 1.00 96.62 93 VAL A CA 1
ATOM 767 C C . VAL A 1 93 ? -10.033 1.940 6.280 1.00 96.62 93 VAL A C 1
ATOM 769 O O . VAL A 1 93 ? -10.841 1.402 7.035 1.00 96.62 93 VAL A O 1
ATOM 772 N N . GLU A 1 94 ? -9.952 3.259 6.117 1.00 96.06 94 GLU A N 1
ATOM 773 C CA . GLU A 1 94 ? -10.906 4.220 6.681 1.00 96.06 94 GLU A CA 1
ATOM 774 C C . GLU A 1 94 ? -11.260 5.265 5.620 1.00 96.06 94 GLU A C 1
ATOM 776 O O . GLU A 1 94 ? -10.465 6.155 5.314 1.00 96.06 94 GLU A O 1
ATOM 781 N N . GLY A 1 95 ? -12.453 5.147 5.032 1.00 95.81 95 GLY A N 1
ATOM 782 C CA . GLY A 1 95 ? -12.847 5.980 3.895 1.00 95.81 95 GLY A CA 1
ATOM 783 C C . GLY A 1 95 ? -11.856 5.833 2.738 1.00 95.81 95 GLY A C 1
ATOM 784 O O . GLY A 1 95 ? -11.588 4.722 2.290 1.00 95.81 95 GLY A O 1
ATOM 785 N N . ASP A 1 96 ? -11.279 6.952 2.303 1.00 97.25 96 ASP A N 1
ATOM 786 C CA . ASP A 1 96 ? -10.283 6.998 1.225 1.00 97.25 96 ASP A CA 1
ATOM 787 C C . ASP A 1 96 ? -8.847 6.695 1.686 1.00 97.25 96 ASP A C 1
ATOM 789 O O . ASP A 1 96 ? -7.917 6.751 0.880 1.00 97.25 96 ASP A O 1
ATOM 793 N N . TYR A 1 97 ? -8.631 6.385 2.966 1.00 97.12 97 TYR A N 1
ATOM 794 C CA . TYR A 1 97 ? -7.297 6.162 3.517 1.00 97.12 97 TYR A CA 1
ATOM 795 C C . TYR A 1 97 ? -6.985 4.681 3.717 1.00 97.12 97 TYR A C 1
ATOM 797 O O . TYR A 1 97 ? -7.777 3.923 4.279 1.00 97.12 97 TYR A O 1
ATOM 805 N N . ILE A 1 98 ? -5.778 4.287 3.319 1.00 97.50 98 ILE A N 1
ATOM 806 C CA . ILE A 1 98 ? -5.183 2.981 3.593 1.00 97.50 98 ILE A CA 1
ATOM 807 C C . ILE A 1 98 ? -4.009 3.169 4.544 1.00 97.50 98 ILE A C 1
ATOM 809 O O . ILE A 1 98 ? -3.045 3.871 4.244 1.00 97.50 98 ILE A O 1
ATOM 813 N N . TYR A 1 99 ? -4.057 2.470 5.668 1.00 96.19 99 TYR A N 1
ATOM 814 C CA . TYR A 1 99 ? -2.992 2.447 6.655 1.00 96.19 99 TYR A CA 1
ATOM 815 C C . TYR A 1 99 ? -2.248 1.122 6.552 1.00 96.19 99 TYR A C 1
ATOM 817 O O . TYR A 1 99 ? -2.846 0.056 6.710 1.00 96.19 99 TYR A O 1
ATOM 825 N N . LEU A 1 100 ? -0.939 1.182 6.324 1.00 95.56 100 LEU A N 1
ATOM 826 C CA . LEU A 1 100 ? -0.044 0.031 6.342 1.00 95.56 100 LEU A CA 1
ATOM 827 C C . LEU A 1 100 ? 0.903 0.131 7.524 1.00 95.56 100 LEU A C 1
ATOM 829 O O . LEU A 1 100 ? 1.840 0.927 7.529 1.00 95.56 100 LEU A O 1
ATOM 833 N N . ARG A 1 101 ? 0.697 -0.731 8.512 1.00 93.88 101 ARG A N 1
ATOM 834 C CA . ARG A 1 101 ? 1.569 -0.842 9.678 1.00 93.88 101 ARG A CA 1
ATOM 835 C C . ARG A 1 101 ? 2.473 -2.047 9.520 1.00 93.88 101 ARG A C 1
ATOM 837 O O . ARG A 1 101 ? 1.975 -3.157 9.333 1.00 93.88 101 ARG A O 1
ATOM 844 N N . ARG A 1 102 ? 3.789 -1.865 9.645 1.00 90.81 102 ARG A N 1
ATOM 845 C CA . ARG A 1 102 ? 4.738 -2.981 9.597 1.00 90.81 102 ARG A CA 1
ATOM 846 C C . ARG A 1 102 ? 4.378 -3.987 10.685 1.00 90.81 102 ARG A C 1
ATOM 848 O O . ARG A 1 102 ? 4.297 -3.667 11.872 1.00 90.81 102 ARG A O 1
ATOM 855 N N . PHE A 1 103 ? 4.120 -5.213 10.259 1.00 85.12 103 PHE A N 1
ATOM 856 C CA . PHE A 1 103 ? 3.765 -6.295 11.147 1.00 85.12 103 PHE A CA 1
ATOM 857 C C . PHE A 1 103 ? 5.040 -7.028 11.538 1.00 85.12 103 PHE A C 1
ATOM 859 O O . PHE A 1 103 ? 5.764 -7.556 10.705 1.00 85.12 103 PHE A O 1
ATOM 866 N N . GLN A 1 104 ? 5.332 -7.061 12.828 1.00 77.44 104 GLN A N 1
ATOM 867 C CA . GLN A 1 104 ? 6.384 -7.910 13.356 1.00 77.44 104 GLN A CA 1
ATOM 868 C C . GLN A 1 104 ? 5.812 -8.630 14.562 1.00 77.44 104 GLN A C 1
ATOM 870 O O . GLN A 1 104 ? 5.393 -8.002 15.539 1.00 77.44 104 GLN A O 1
ATOM 875 N N . LYS A 1 105 ? 5.760 -9.958 14.466 1.00 68.38 105 LYS A N 1
ATOM 876 C CA . LYS A 1 105 ? 5.440 -10.795 15.612 1.00 68.38 105 LYS A CA 1
ATOM 877 C C . LYS A 1 105 ? 6.668 -10.798 16.519 1.00 68.38 105 LYS A C 1
ATOM 879 O O . LYS A 1 105 ? 7.728 -11.272 16.117 1.00 68.38 105 LYS A O 1
ATOM 884 N N . VAL A 1 106 ? 6.534 -10.226 17.708 1.00 65.38 106 VAL A N 1
ATOM 885 C CA . VAL A 1 106 ? 7.580 -10.196 18.731 1.00 65.38 106 VAL A CA 1
ATOM 886 C C . VAL A 1 106 ? 7.126 -11.159 19.826 1.00 65.38 106 VAL A C 1
ATOM 888 O O . VAL A 1 106 ? 6.190 -10.881 20.568 1.00 65.38 106 VAL A O 1
ATOM 891 N N . PHE A 1 107 ? 7.735 -12.346 19.876 1.00 68.31 107 PHE A N 1
ATOM 892 C CA . PHE A 1 107 ? 7.287 -13.466 20.719 1.00 68.31 107 PHE A CA 1
ATOM 893 C C . PHE A 1 107 ? 5.810 -13.859 20.482 1.00 68.31 107 PHE A C 1
ATOM 895 O O . PHE A 1 107 ? 5.443 -14.317 19.395 1.00 68.31 107 PHE A O 1
ATOM 902 N N . PHE A 1 108 ? 4.968 -13.711 21.513 1.00 57.09 108 PHE A N 1
ATOM 903 C CA . PHE A 1 108 ? 3.542 -14.048 21.528 1.00 57.09 108 PHE A CA 1
ATOM 904 C C . PHE A 1 108 ? 2.630 -12.852 21.222 1.00 57.09 108 PHE A C 1
ATOM 906 O O . PHE A 1 108 ? 1.415 -13.026 21.144 1.00 57.09 108 PHE A O 1
ATOM 913 N N . SER A 1 109 ? 3.188 -11.655 21.031 1.00 62.66 109 SER A N 1
ATOM 914 C CA . SER A 1 109 ? 2.427 -10.431 20.789 1.00 62.66 109 SER A CA 1
ATOM 915 C C . SER A 1 109 ? 2.932 -9.677 19.560 1.00 62.66 109 SER A C 1
ATOM 917 O O . SER A 1 109 ? 3.927 -10.019 18.920 1.00 62.66 109 SER A O 1
ATOM 919 N N . GLU A 1 110 ? 2.179 -8.660 19.166 1.00 71.38 110 GLU A N 1
ATOM 920 C CA . GLU A 1 110 ? 2.643 -7.695 18.177 1.00 71.38 110 GLU A CA 1
ATOM 921 C C . GLU A 1 110 ? 3.478 -6.634 18.870 1.00 71.38 110 GLU A C 1
ATOM 923 O O . GLU A 1 110 ? 3.225 -6.320 20.036 1.00 71.38 110 GLU A O 1
ATOM 928 N N . SER A 1 111 ? 4.434 -6.056 18.138 1.00 75.12 111 SER A N 1
ATOM 929 C CA . SER A 1 111 ? 5.143 -4.86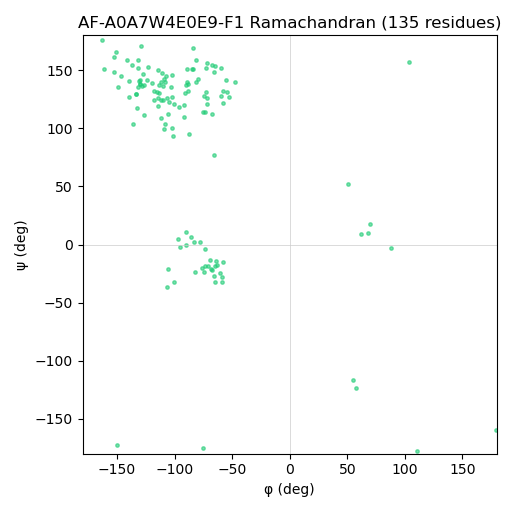5 18.612 1.00 75.12 111 SER A CA 1
ATOM 930 C C . SER A 1 111 ? 4.143 -3.832 19.141 1.00 75.12 111 SER A C 1
ATOM 932 O O . SER A 1 111 ? 3.080 -3.653 18.541 1.00 75.12 111 SER A O 1
ATOM 934 N N . SER A 1 112 ? 4.463 -3.156 20.243 1.00 79.25 112 SER A N 1
ATOM 935 C CA . SER A 1 112 ? 3.621 -2.084 20.792 1.00 79.25 112 SER A CA 1
ATOM 936 C C . SER A 1 112 ? 3.544 -0.890 19.845 1.00 79.25 112 SER A C 1
ATOM 938 O O . SER A 1 112 ? 2.501 -0.260 19.739 1.00 79.25 112 SER A O 1
ATOM 940 N N . GLU A 1 113 ? 4.617 -0.642 19.099 1.00 86.19 113 GLU A N 1
ATOM 941 C CA . GLU A 1 113 ? 4.759 0.459 18.157 1.00 86.19 113 GLU A CA 1
ATOM 942 C C . GLU A 1 113 ? 5.481 -0.042 16.898 1.00 86.19 113 GLU A C 1
ATOM 944 O O . GLU A 1 113 ? 6.397 -0.868 16.976 1.00 86.19 113 GLU A O 1
ATOM 949 N N . SER A 1 114 ? 5.059 0.404 15.717 1.00 89.50 114 SER A N 1
ATOM 950 C CA . SER A 1 114 ? 5.770 0.090 14.475 1.00 89.50 114 SER A CA 1
ATOM 951 C C . SER A 1 114 ? 5.602 1.168 13.417 1.00 89.50 114 SER A C 1
ATOM 953 O O . SER A 1 114 ? 4.720 2.020 13.516 1.00 89.50 114 SER A O 1
ATOM 955 N N . LEU A 1 115 ? 6.454 1.099 12.395 1.00 90.75 115 LEU A N 1
ATOM 956 C CA . LEU A 1 115 ? 6.415 1.982 11.237 1.00 90.75 115 LEU A CA 1
ATOM 957 C C . LEU A 1 115 ? 5.051 1.874 10.543 1.00 90.75 115 LEU A C 1
ATOM 959 O O . LEU A 1 115 ? 4.569 0.769 10.280 1.00 90.75 115 LEU A O 1
ATOM 963 N N . CYS A 1 116 ? 4.455 3.021 10.247 1.00 93.06 116 CYS A N 1
ATOM 964 C CA . CYS A 1 116 ? 3.146 3.165 9.635 1.00 93.06 116 CYS A CA 1
ATOM 965 C C . CYS A 1 116 ? 3.225 4.078 8.418 1.00 93.06 116 CYS A C 1
ATOM 967 O O . CYS A 1 116 ? 3.846 5.141 8.468 1.00 93.06 116 CYS A O 1
ATOM 969 N N . PHE A 1 117 ? 2.560 3.660 7.352 1.00 93.94 117 PHE A N 1
ATOM 970 C CA . PHE A 1 117 ? 2.410 4.395 6.110 1.00 93.94 117 PHE A CA 1
ATOM 971 C C . PHE A 1 117 ? 0.929 4.678 5.906 1.00 93.94 117 PHE A C 1
ATOM 973 O O . PHE A 1 117 ? 0.110 3.768 6.037 1.00 93.94 117 PHE A O 1
ATOM 980 N N . VAL A 1 118 ? 0.595 5.920 5.579 1.00 95.31 118 VAL A N 1
ATOM 981 C CA . VAL A 1 118 ? -0.778 6.332 5.291 1.00 95.31 118 VAL A CA 1
ATOM 982 C C . VAL A 1 118 ? -0.852 6.734 3.835 1.00 95.31 118 VAL A C 1
ATOM 984 O O . VAL A 1 118 ? -0.163 7.663 3.412 1.00 95.31 118 VAL A O 1
ATOM 987 N N . TYR A 1 119 ? -1.692 6.033 3.088 1.00 96.06 119 TYR A N 1
ATOM 988 C CA . TYR A 1 119 ? -1.975 6.321 1.698 1.00 96.06 119 TYR A CA 1
ATOM 989 C C . TYR A 1 119 ? -3.382 6.888 1.565 1.00 96.06 119 TYR A C 1
ATOM 991 O O . TYR A 1 119 ? -4.296 6.407 2.230 1.00 96.06 119 TYR A O 1
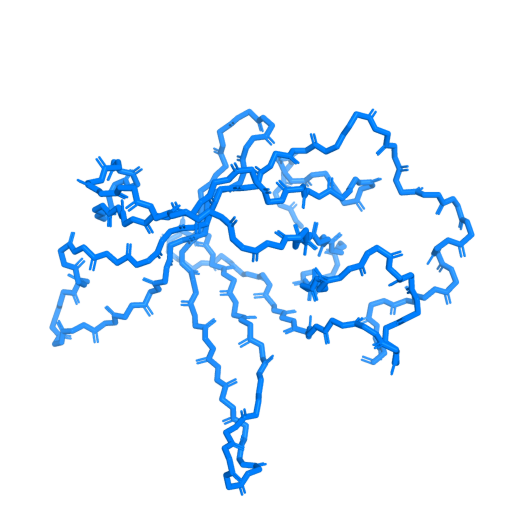ATOM 999 N N . LYS A 1 120 ? -3.563 7.883 0.704 1.00 96.75 120 LYS A N 1
ATOM 1000 C CA . LYS A 1 120 ? -4.867 8.453 0.365 1.00 96.75 120 LYS A CA 1
ATOM 1001 C C . LYS A 1 120 ? -5.216 8.059 -1.064 1.00 96.75 120 LYS A C 1
ATOM 1003 O O . LYS A 1 120 ? -4.357 8.128 -1.934 1.00 96.75 120 LYS 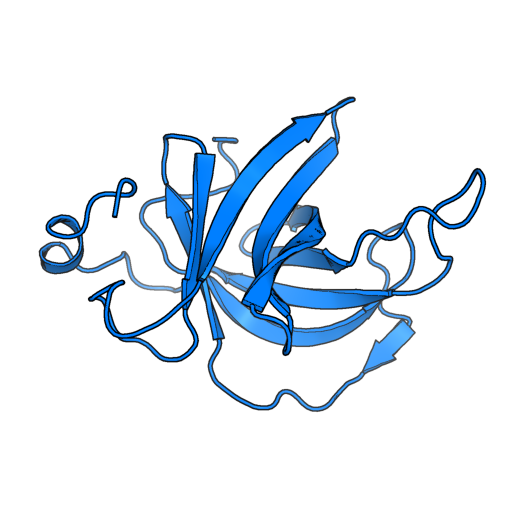A O 1
ATOM 1008 N N . LYS A 1 121 ? -6.457 7.650 -1.311 1.00 97.62 121 LYS A N 1
ATOM 1009 C CA . LYS A 1 121 ? -6.975 7.426 -2.661 1.00 97.62 121 LYS A CA 1
ATOM 1010 C C . LYS A 1 121 ? -6.779 8.696 -3.496 1.00 97.62 121 LYS A C 1
ATOM 1012 O O . LYS A 1 121 ? -7.109 9.788 -3.034 1.00 97.62 121 LYS A O 1
ATOM 1017 N N . SER A 1 122 ? -6.226 8.534 -4.692 1.00 95.06 122 SER A N 1
ATOM 1018 C CA . SER A 1 122 ? -6.093 9.618 -5.667 1.00 95.06 122 SER A CA 1
ATOM 1019 C C . SER A 1 122 ? -7.465 10.104 -6.144 1.00 95.06 122 SER A C 1
ATOM 1021 O O . SER A 1 122 ? -8.447 9.356 -6.134 1.00 95.06 122 SER A O 1
ATOM 1023 N N . ASP A 1 123 ? -7.533 11.363 -6.575 1.00 94.44 123 ASP A N 1
ATOM 1024 C CA . ASP A 1 123 ? -8.770 11.961 -7.093 1.00 94.44 123 ASP A CA 1
ATOM 1025 C C . ASP A 1 123 ? -9.108 11.444 -8.510 1.00 94.44 123 ASP A C 1
ATOM 1027 O O . ASP A 1 123 ? -10.271 11.412 -8.921 1.00 94.44 123 ASP A O 1
ATOM 1031 N N . GLU A 1 124 ? -8.095 10.981 -9.248 1.00 93.88 124 GLU A N 1
ATOM 1032 C CA . GLU A 1 124 ? -8.206 10.491 -10.622 1.00 93.88 124 GLU A CA 1
ATOM 1033 C C . GLU A 1 124 ? -8.053 8.968 -10.699 1.00 93.88 124 GLU A C 1
ATOM 1035 O O . GLU A 1 124 ? -7.272 8.351 -9.975 1.00 93.88 124 GLU A O 1
ATOM 1040 N N . LYS A 1 125 ? -8.794 8.341 -11.618 1.00 95.00 125 LYS A N 1
ATOM 1041 C CA . LYS A 1 125 ? -8.629 6.912 -11.908 1.00 95.00 125 LYS A CA 1
ATOM 1042 C C . LYS A 1 125 ? -7.280 6.651 -12.569 1.00 95.00 125 LYS A C 1
ATOM 1044 O O . LYS A 1 125 ? -6.745 7.504 -13.274 1.00 95.00 125 LYS A O 1
ATOM 1049 N N . ILE A 1 126 ? -6.788 5.424 -12.413 1.00 93.00 126 ILE A N 1
ATOM 1050 C CA . ILE A 1 126 ? -5.646 4.915 -13.173 1.00 93.00 126 ILE A CA 1
ATOM 1051 C C . ILE A 1 126 ? -5.924 5.122 -14.673 1.00 93.00 126 ILE A C 1
ATOM 1053 O O . ILE A 1 126 ? -6.968 4.663 -15.151 1.00 93.00 126 ILE A O 1
ATOM 1057 N N . PRO A 1 127 ? -5.009 5.773 -15.416 1.00 92.25 127 PRO A N 1
ATOM 1058 C CA . PRO A 1 127 ? -5.157 5.958 -16.853 1.00 92.25 127 PRO A CA 1
ATOM 1059 C C . PRO A 1 127 ? -5.346 4.627 -17.591 1.00 92.25 127 PRO A C 1
ATOM 1061 O O . PRO A 1 127 ? -4.712 3.623 -17.265 1.00 92.25 127 PRO A O 1
ATOM 1064 N N . GLU A 1 128 ? -6.204 4.606 -18.612 1.00 91.06 128 GLU A N 1
ATOM 1065 C CA . GLU A 1 128 ? -6.519 3.375 -19.355 1.00 91.06 128 GLU A CA 1
ATOM 1066 C C . GLU A 1 128 ? -5.276 2.734 -19.989 1.00 91.06 128 GLU A C 1
ATOM 1068 O O . GLU A 1 128 ? -5.162 1.510 -20.049 1.00 91.06 128 GLU A O 1
ATOM 1073 N N . ASP A 1 129 ? -4.289 3.536 -20.393 1.00 92.00 129 ASP A N 1
ATOM 1074 C CA . ASP A 1 129 ? -3.057 3.042 -21.005 1.00 92.00 129 ASP A CA 1
ATOM 1075 C C . ASP A 1 129 ? -2.146 2.278 -20.026 1.00 92.00 129 ASP A C 1
ATOM 1077 O O . ASP A 1 129 ? -1.229 1.580 -20.471 1.00 92.00 129 ASP A O 1
ATOM 1081 N N . TRP A 1 130 ? -2.397 2.360 -18.713 1.00 89.75 130 TRP A N 1
ATOM 1082 C CA . TRP A 1 130 ? -1.720 1.543 -17.701 1.00 89.75 130 TRP A CA 1
ATOM 1083 C C . TRP A 1 130 ? -2.248 0.104 -17.676 1.00 89.75 130 TRP A C 1
ATOM 1085 O O . TRP A 1 130 ? -1.529 -0.790 -17.228 1.00 89.75 130 TRP A O 1
ATOM 1095 N N . GLN A 1 131 ? -3.455 -0.157 -18.198 1.00 83.56 131 GLN A N 1
ATOM 1096 C CA . GLN A 1 131 ? -4.060 -1.500 -18.217 1.00 83.56 131 GLN A CA 1
ATOM 1097 C C . GLN A 1 131 ? -3.257 -2.513 -19.046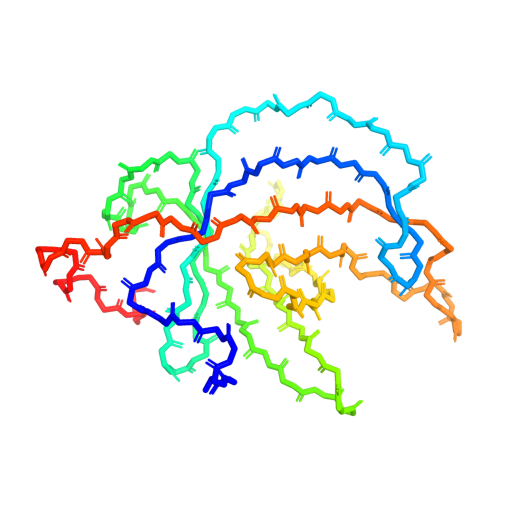 1.00 83.56 131 GLN A C 1
ATOM 1099 O O . GLN A 1 131 ? -3.406 -3.718 -18.857 1.00 83.56 131 GLN A O 1
ATOM 1104 N N . LYS A 1 132 ? -2.358 -2.042 -19.923 1.00 89.06 13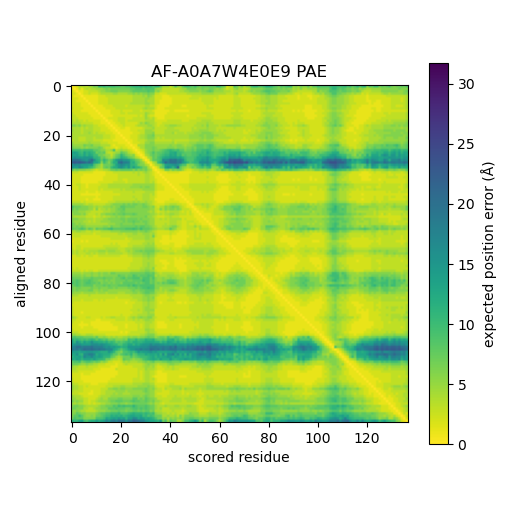2 LYS A N 1
ATOM 1105 C CA . LYS A 1 132 ? -1.420 -2.898 -20.667 1.00 89.06 132 LYS A CA 1
ATOM 1106 C C . LYS A 1 132 ? -0.410 -3.633 -19.778 1.00 89.06 132 LYS A C 1
ATOM 1108 O O . LYS A 1 132 ? 0.251 -4.544 -20.265 1.00 89.06 132 LYS A O 1
ATOM 1113 N N . TYR A 1 133 ? -0.264 -3.233 -18.513 1.00 87.25 133 TYR A N 1
ATOM 1114 C CA . TYR A 1 133 ? 0.608 -3.883 -17.537 1.00 87.25 133 TYR A CA 1
ATOM 1115 C C . TYR A 1 133 ? -0.235 -4.765 -16.594 1.00 87.25 133 TYR A C 1
ATOM 1117 O O . TYR A 1 133 ? -0.772 -4.263 -15.602 1.00 87.25 133 TYR A O 1
ATOM 1125 N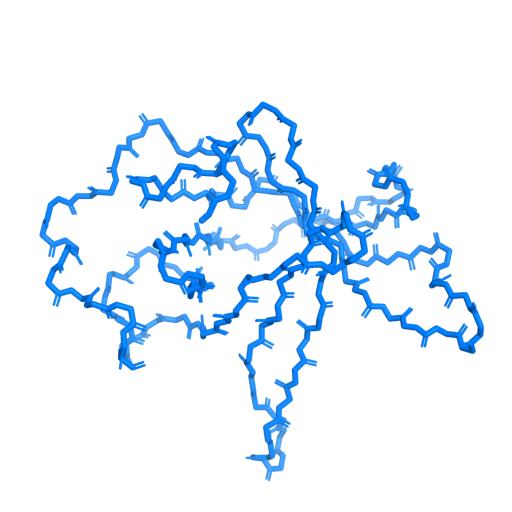 N . PRO A 1 134 ? -0.399 -6.069 -16.897 1.00 83.94 134 PRO A N 1
ATOM 1126 C CA . PRO A 1 134 ? -1.206 -6.978 -16.084 1.00 83.94 134 PRO A CA 1
ATOM 1127 C C . PRO A 1 134 ? -0.503 -7.282 -14.768 1.00 83.94 134 PRO A C 1
ATOM 1129 O O . PRO A 1 134 ? 0.711 -7.264 -14.724 1.00 83.94 134 PRO A O 1
ATOM 1132 N N . ALA A 1 135 ? -1.227 -7.668 -13.721 1.00 83.81 135 ALA A N 1
ATOM 1133 C CA . ALA A 1 135 ? -0.654 -7.982 -12.405 1.00 83.81 135 ALA A CA 1
ATOM 1134 C C . ALA A 1 135 ? 0.417 -9.102 -12.374 1.00 83.81 135 ALA A C 1
ATOM 1136 O O . ALA A 1 135 ? 1.086 -9.256 -11.357 1.00 83.81 135 ALA A O 1
ATOM 1137 N N . GLU A 1 136 ? 0.528 -9.905 -13.436 1.00 78.94 136 GLU A N 1
ATOM 1138 C CA . GLU A 1 136 ? 1.361 -11.118 -13.526 1.00 78.94 136 GLU A CA 1
ATOM 1139 C C . GLU A 1 136 ? 2.789 -10.873 -14.036 1.00 78.94 136 GLU A C 1
ATOM 1141 O O . GLU A 1 136 ? 3.495 -11.829 -14.356 1.00 78.94 136 GLU A O 1
ATOM 1146 N N . TRP A 1 137 ? 3.211 -9.611 -14.131 1.00 69.25 137 TRP A N 1
ATOM 1147 C CA . TRP A 1 137 ? 4.599 -9.259 -14.432 1.00 69.25 137 TRP A CA 1
ATOM 1148 C C . TRP A 1 137 ? 5.551 -9.887 -13.416 1.00 69.25 137 TRP A C 1
ATOM 1150 O O . TRP A 1 137 ? 5.194 -9.972 -12.215 1.00 69.25 137 TRP A O 1
#

Secondary structure (DSSP, 8-state):
--TTS-TTEEEEEEEEEEEETT--EEEEE---S--EEEE-TTSEEEEESSS---TTTS-EEEEEEEETTEEEEEEEEE-TTS-EEEEEEEEEEETTEEEEEEP-EETTEE-SEEEEEEEEEEEEEPPGGGGGS-TT-

Foldseek 3Di:
DDPLADQQWKWWFPAKAKAFPVRHGDGGDDDDAIWIKGADPVQKIWIFRDPDLDVVVTTWIWGWDDDPNWIKIWTWDADPVRDIDTFIWTWDGDRQKIKTWGFDDDPPDTDRMTMIIIIGTDPDTDDPVSVVDDSPD

Mean predicted aligned error: 4.77 Å

Sequence (137 aa):
MPKEIDTNYIYDLVAVGYCDKNFERTRESPVLGAYYIQFYNNGAVRFINYLEPNPEKSGNRGAFYIRNEKMFVDKFGLSSDRSGIIYPYRLKVEGDYIYLRRFQKVFFSESSESLCFVYKKSDEKIPEDWQKYPAEW

Nearest PDB structures (foldseek):
  5nkn-assembly1_A  TM=4.548E-01  e=1.420E-01  Homo sapiens
  5n48-assembly2_C  TM=4.438E-01  e=1.220E-01  Homo sapiens
  4k19-assembly2_B  TM=3.549E-01  e=1.047E-01  Homo sapiens
  5epq-assembly1_A  TM=4.187E-01  e=2.243E-01  Diploptera punctata
  7q02-assembly1_A  TM=4.490E-01  e=1.028E+00  Diploptera punctata

pLDDT: mean 89.44, std 8.7, range [56.66, 97.62]

Solvent-accessible surface area (backbone atoms only — not comparable to full-atom values): 7750 Å² total; per-residue (Å²): 107,61,89,78,60,62,58,60,31,41,22,40,53,76,47,36,28,30,16,36,83,85,67,50,77,74,45,84,43,89,74,83,73,62,36,35,42,39,45,41,75,88,27,39,28,39,41,28,65,44,103,49,77,53,64,94,80,32,53,37,53,28,41,50,49,75,57,94,95,37,44,32,34,35,36,49,50,68,46,97,87,68,47,82,40,77,51,43,24,39,45,48,78,58,80,62,32,41,37,40,31,53,54,49,80,51,88,95,43,66,50,70,61,32,52,28,38,34,24,35,56,49,96,56,63,58,59,76,82,49,66,80,60,59,87,84,115

Radius of gyration: 14.83 Å; Cα contacts (8 Å, |Δi|>4): 300; chains: 1; bounding box: 38×28×42 Å